Protein AF-A0A9Q0AWG2-F1 (afdb_monomer_lite)

Foldseek 3Di:
DDDDDDDPDDPPPPPPDPVVNVVVVLVVQQLVQFLVQVCVQPVVAPFDSVQKDKAQDDPPPDPDPDDDDDDDDDDPDPDDPPSHRHAIWIFGHHPVDPHTFIWGKDWDDDDPHIHMHIGGDDPDPDPPPD

InterPro domains:
  IPR037143 4'-phosphopantetheinyl transferase domain superfamily [G3DSA:3.90.470.20] (3-121)
  IPR037143 4'-phosphopantetheinyl transferase domain superfamily [SSF56214] (22-119)

pLDDT: mean 71.55, std 22.16, range [30.62, 97.81]

Sequence (130 aa):
MAEGDSLPEQHDAGGYRDPAMWKAAEFMAGRFAAKEAAIKAHHQLKITFQDIEIVSGTPARGFKDGAEDSPVQTEPGVGEGSLSSGPPTAIVRLPTSSQGQSALLSISHDGEYASAVCLAVHGDQGIFNA

Organism: NCBI:txid1658444

Secondary structure (DSSP, 8-state):
--------------S---HHHHHHHHHHHHHHHHHHHHHHHTTTS---GGGEEEEES---S-S--S-------------------PPEEEEE--TT-SSPEEEEEEEEEETTEEEEEEE-----------

Radius of gyration: 22.72 Å; chains: 1; bounding box: 34×51×86 Å

Structure (mmCIF, N/CA/C/O backbone):
data_AF-A0A9Q0AWG2-F1
#
_entry.id   AF-A0A9Q0AWG2-F1
#
loop_
_atom_site.group_PDB
_atom_site.id
_atom_site.type_symbol
_atom_site.label_atom_id
_atom_site.label_alt_id
_atom_site.label_comp_id
_atom_site.label_asym_id
_atom_site.label_entity_id
_atom_site.label_seq_id
_atom_site.pdbx_PDB_ins_code
_atom_site.Cartn_x
_atom_site.Cartn_y
_atom_site.Cartn_z
_atom_site.occupancy
_atom_site.B_iso_or_equiv
_atom_site.auth_seq_id
_atom_site.auth_comp_id
_atom_site.auth_asym_id
_atom_site.auth_atom_id
_atom_site.pdbx_PDB_model_num
ATOM 1 N N . MET A 1 1 ? -3.402 -30.495 -50.342 1.00 37.66 1 MET A N 1
ATOM 2 C CA . MET A 1 1 ? -3.020 -29.113 -50.700 1.00 37.66 1 MET A CA 1
ATOM 3 C C . MET A 1 1 ? -4.130 -28.236 -50.137 1.00 37.66 1 MET A C 1
ATOM 5 O O . MET A 1 1 ? -5.221 -28.303 -50.679 1.00 37.66 1 MET A O 1
ATOM 9 N N . ALA A 1 2 ? -4.044 -27.882 -48.848 1.00 47.59 2 ALA A N 1
ATOM 10 C CA . ALA A 1 2 ? -3.351 -26.696 -48.297 1.00 47.59 2 ALA A CA 1
ATOM 11 C C . ALA A 1 2 ? -4.270 -25.461 -48.495 1.00 47.59 2 ALA A C 1
ATOM 13 O O . ALA A 1 2 ? -4.771 -25.289 -49.596 1.00 47.59 2 ALA A O 1
ATOM 14 N N . GLU A 1 3 ? -4.638 -24.635 -47.513 1.00 45.31 3 GLU A N 1
ATOM 15 C CA . GLU A 1 3 ? -4.074 -24.267 -46.199 1.00 45.31 3 GLU A CA 1
ATOM 16 C C . GLU A 1 3 ? -5.274 -23.953 -45.260 1.00 45.31 3 GLU A C 1
ATOM 18 O O . GLU A 1 3 ? -6.346 -23.606 -45.744 1.00 45.31 3 GLU A O 1
ATOM 23 N N . GLY A 1 4 ? -5.268 -24.147 -43.941 1.00 54.03 4 GLY A N 1
ATOM 24 C CA . GLY A 1 4 ? -4.197 -23.852 -42.995 1.00 54.03 4 GLY A CA 1
ATOM 25 C C . GLY A 1 4 ? -4.471 -22.500 -42.328 1.00 54.03 4 GLY A C 1
ATOM 26 O O . GLY A 1 4 ? -4.031 -21.476 -42.825 1.00 54.03 4 GLY A O 1
ATOM 27 N N . ASP A 1 5 ? -5.269 -22.549 -41.261 1.00 62.88 5 ASP A N 1
ATOM 28 C CA . ASP A 1 5 ? -5.446 -21.599 -40.152 1.00 62.88 5 ASP A CA 1
ATOM 29 C C . ASP A 1 5 ? -4.528 -20.357 -40.100 1.00 62.88 5 ASP A C 1
ATOM 31 O O . ASP A 1 5 ? -3.304 -20.466 -40.072 1.00 62.88 5 ASP A O 1
ATOM 35 N N . SER A 1 6 ? -5.127 -19.170 -39.986 1.00 52.28 6 SER A N 1
ATOM 36 C CA . SER A 1 6 ? -4.472 -18.015 -39.358 1.00 52.28 6 SER A CA 1
ATOM 37 C C . SER A 1 6 ? -5.515 -17.120 -38.687 1.00 52.28 6 SER A C 1
ATOM 39 O O . SER A 1 6 ? -6.169 -16.277 -39.303 1.00 52.28 6 SER A O 1
ATOM 41 N N . LEU A 1 7 ? -5.681 -17.347 -37.383 1.00 56.56 7 LEU A N 1
ATOM 42 C CA . LEU A 1 7 ? -6.258 -16.388 -36.445 1.00 56.56 7 LEU A CA 1
ATOM 43 C C . LEU A 1 7 ? -5.547 -15.030 -36.593 1.00 56.56 7 LEU A C 1
ATOM 45 O O . LEU A 1 7 ? -4.327 -15.014 -36.779 1.00 56.56 7 LEU A O 1
ATOM 49 N N . PRO A 1 8 ? -6.262 -13.894 -36.487 1.00 47.69 8 PRO A N 1
ATOM 50 C CA . PRO A 1 8 ? -5.612 -12.595 -36.467 1.00 47.69 8 PRO A CA 1
ATOM 51 C C . PRO A 1 8 ? -4.646 -12.540 -35.283 1.00 47.69 8 PRO A C 1
ATOM 53 O O . PRO A 1 8 ? -5.009 -12.868 -34.149 1.00 47.69 8 PRO A O 1
ATOM 56 N N . GLU A 1 9 ? -3.411 -12.162 -35.603 1.00 53.78 9 GLU A N 1
ATOM 57 C CA . GLU A 1 9 ? -2.314 -11.956 -34.674 1.00 53.78 9 GLU A CA 1
ATOM 58 C C . GLU A 1 9 ? -2.800 -11.203 -33.439 1.00 53.78 9 GLU A C 1
ATOM 60 O O . GLU A 1 9 ? -3.481 -10.174 -33.519 1.00 53.78 9 GLU A O 1
ATOM 65 N N . GLN A 1 10 ? -2.457 -11.763 -32.283 1.00 54.88 10 GLN A N 1
ATOM 66 C CA . GLN A 1 10 ? -2.593 -11.100 -31.001 1.00 54.88 10 GLN A CA 1
ATOM 67 C C . GLN A 1 10 ? -2.035 -9.686 -31.155 1.00 54.88 10 GLN A C 1
ATOM 69 O O . GLN A 1 10 ? -0.915 -9.518 -31.633 1.00 54.88 10 GLN A O 1
ATOM 74 N N . HIS A 1 11 ? -2.838 -8.681 -30.799 1.00 44.78 11 HIS A N 1
ATOM 75 C CA . HIS A 1 11 ? -2.388 -7.299 -30.704 1.00 44.78 11 HIS A CA 1
ATOM 76 C C . HIS A 1 11 ? -1.183 -7.250 -29.766 1.00 44.78 11 HIS A C 1
ATOM 78 O O . HIS A 1 11 ? -1.326 -7.183 -28.544 1.00 44.78 11 HIS A O 1
ATOM 84 N N . ASP A 1 12 ? 0.001 -7.292 -30.360 1.00 46.88 12 ASP A N 1
ATOM 85 C CA . ASP A 1 12 ? 1.258 -7.050 -29.693 1.00 46.88 12 ASP A CA 1
ATOM 86 C C . ASP A 1 12 ? 1.266 -5.559 -29.338 1.00 46.88 12 ASP A C 1
ATOM 88 O O . ASP A 1 12 ? 1.587 -4.686 -30.146 1.00 46.88 12 ASP A O 1
ATOM 92 N N . ALA A 1 13 ? 0.807 -5.238 -28.127 1.00 49.09 13 ALA A N 1
ATOM 93 C CA . ALA A 1 13 ? 0.797 -3.891 -27.560 1.00 49.09 13 ALA A CA 1
ATOM 94 C C . ALA A 1 13 ? 2.223 -3.431 -27.183 1.00 49.09 13 ALA A C 1
ATOM 96 O O . ALA A 1 13 ? 2.438 -2.771 -26.166 1.00 49.09 13 ALA A O 1
ATOM 97 N N . GLY A 1 14 ? 3.209 -3.782 -28.009 1.00 49.78 14 GLY A N 1
ATOM 98 C CA . GLY A 1 14 ? 4.625 -3.455 -27.896 1.00 49.78 14 GLY A CA 1
ATOM 99 C C . GLY A 1 14 ? 4.965 -2.063 -28.428 1.00 49.78 14 GLY A C 1
ATOM 100 O O . GLY A 1 14 ? 6.025 -1.860 -29.016 1.00 49.78 14 GLY A O 1
ATOM 101 N N . GLY A 1 15 ? 4.082 -1.080 -28.240 1.00 54.44 15 GLY A N 1
ATOM 102 C CA . GLY A 1 15 ? 4.447 0.318 -28.442 1.00 54.44 15 GLY A CA 1
ATOM 103 C C . GLY A 1 15 ? 5.398 0.724 -27.324 1.00 54.44 15 GLY A C 1
ATOM 104 O O . GLY A 1 15 ? 4.927 0.855 -26.201 1.00 54.44 15 GLY A O 1
ATOM 105 N N . TYR A 1 16 ? 6.702 0.841 -27.624 1.00 54.59 16 TYR A N 1
ATOM 106 C CA . TYR A 1 16 ? 7.795 1.315 -26.755 1.00 54.59 16 TYR A CA 1
ATOM 107 C C . TYR A 1 16 ? 7.306 1.848 -25.396 1.00 54.59 16 TYR A C 1
ATOM 109 O O . TYR A 1 16 ? 7.087 3.049 -25.227 1.00 54.59 16 TYR A O 1
ATOM 117 N N . ARG A 1 17 ? 7.086 0.947 -24.426 1.00 66.94 17 ARG A N 1
ATOM 118 C CA . ARG A 1 17 ? 6.721 1.351 -23.067 1.00 66.94 17 ARG A CA 1
ATOM 119 C C . ARG A 1 17 ? 7.954 2.029 -22.492 1.00 66.94 17 ARG A C 1
ATOM 121 O O . ARG A 1 17 ? 8.967 1.364 -22.286 1.00 66.94 17 ARG A O 1
ATOM 128 N N . ASP A 1 18 ? 7.881 3.340 -22.276 1.00 86.31 18 ASP A N 1
ATOM 129 C CA . ASP A 1 18 ? 8.914 4.070 -21.546 1.00 86.31 18 ASP A CA 1
ATOM 130 C C . ASP A 1 18 ? 9.174 3.324 -20.221 1.00 86.31 18 ASP A C 1
ATOM 132 O O . ASP A 1 18 ? 8.246 3.188 -19.411 1.00 86.31 18 ASP A O 1
ATOM 136 N N . PRO A 1 19 ? 10.394 2.797 -19.988 1.00 86.62 19 PRO A N 1
ATOM 137 C CA . PRO A 1 19 ? 10.705 2.061 -18.769 1.00 86.62 19 PRO A CA 1
ATOM 138 C C . PRO A 1 19 ? 10.399 2.865 -17.502 1.00 86.62 19 PRO A C 1
ATOM 140 O O . PRO A 1 19 ? 10.004 2.287 -16.488 1.00 86.62 19 PRO A O 1
ATOM 143 N N . ALA A 1 20 ? 10.528 4.196 -17.560 1.00 89.25 20 ALA A N 1
ATOM 144 C CA . ALA A 1 20 ? 10.179 5.072 -16.450 1.00 89.25 20 ALA A CA 1
ATOM 145 C C . ALA A 1 20 ? 8.664 5.093 -16.203 1.00 89.25 20 ALA A C 1
ATOM 147 O O . ALA A 1 20 ? 8.226 4.991 -15.056 1.00 89.25 20 ALA A O 1
ATOM 148 N N . MET A 1 21 ? 7.855 5.147 -17.265 1.00 89.56 21 MET A N 1
ATOM 149 C CA . MET A 1 21 ? 6.395 5.073 -17.173 1.00 89.56 21 MET A CA 1
ATOM 150 C C . MET A 1 21 ? 5.930 3.724 -16.618 1.00 89.56 21 MET A C 1
ATOM 152 O O . MET A 1 21 ? 5.032 3.683 -15.778 1.00 89.56 21 MET A O 1
ATOM 156 N N . TRP A 1 22 ? 6.572 2.626 -17.025 1.00 88.44 22 TRP A N 1
ATOM 157 C CA . TRP A 1 22 ? 6.272 1.297 -16.490 1.00 88.44 22 TRP A CA 1
ATOM 158 C C . TRP A 1 22 ? 6.596 1.193 -14.998 1.00 88.44 22 TRP A C 1
ATOM 160 O O . TRP A 1 22 ? 5.768 0.737 -14.213 1.00 88.44 22 TRP A O 1
ATOM 170 N N . LYS A 1 23 ? 7.764 1.691 -14.578 1.00 89.94 23 LYS A N 1
ATOM 171 C CA . LYS A 1 23 ? 8.146 1.729 -13.159 1.00 89.94 23 LYS A CA 1
ATOM 172 C C . LYS A 1 23 ? 7.220 2.616 -12.330 1.00 89.94 23 LYS A C 1
ATOM 174 O O . LYS A 1 23 ? 6.883 2.259 -11.203 1.00 89.94 23 LYS A O 1
ATOM 179 N N . ALA A 1 24 ? 6.767 3.741 -12.884 1.00 92.50 24 ALA A N 1
ATOM 180 C CA . ALA A 1 24 ? 5.770 4.590 -12.242 1.00 92.50 24 ALA A CA 1
ATOM 181 C C . ALA A 1 24 ? 4.420 3.868 -12.096 1.00 92.50 24 ALA A C 1
ATOM 183 O O . ALA A 1 24 ? 3.810 3.922 -11.028 1.00 92.50 24 ALA A O 1
ATOM 184 N N . ALA A 1 25 ? 3.974 3.155 -13.132 1.00 92.69 25 ALA A N 1
ATOM 185 C CA . ALA A 1 25 ? 2.749 2.363 -13.088 1.00 92.69 25 ALA A CA 1
ATOM 186 C C . ALA A 1 25 ? 2.839 1.236 -12.046 1.00 92.69 25 ALA A C 1
ATOM 188 O O . ALA A 1 25 ? 1.937 1.104 -11.225 1.00 92.69 25 ALA A O 1
ATOM 189 N N . GLU A 1 26 ? 3.944 0.489 -12.016 1.00 92.62 26 GLU A N 1
ATOM 190 C CA . GLU A 1 26 ? 4.225 -0.566 -11.032 1.00 92.62 26 GLU A CA 1
ATOM 191 C C . GLU A 1 26 ? 4.216 -0.015 -9.597 1.00 92.62 26 GLU A C 1
ATOM 193 O O . GLU A 1 26 ? 3.567 -0.573 -8.705 1.00 92.62 26 GLU A O 1
ATOM 198 N N . PHE A 1 27 ? 4.858 1.138 -9.379 1.00 92.12 27 PHE A N 1
ATOM 199 C CA . PHE A 1 27 ? 4.832 1.838 -8.097 1.00 92.12 27 PHE A CA 1
ATOM 200 C C . PHE A 1 27 ? 3.396 2.187 -7.686 1.00 92.12 27 PHE A C 1
ATOM 202 O O . PHE A 1 27 ? 2.959 1.829 -6.589 1.00 92.12 27 PHE A O 1
ATOM 209 N N . MET A 1 28 ? 2.637 2.845 -8.565 1.00 95.00 28 MET A N 1
ATOM 210 C CA . MET A 1 28 ? 1.265 3.267 -8.279 1.00 95.00 28 MET A CA 1
ATOM 211 C C . MET A 1 28 ? 0.324 2.080 -8.061 1.00 95.00 28 MET A C 1
ATOM 213 O O . MET A 1 28 ? -0.457 2.102 -7.111 1.00 95.00 28 MET A O 1
ATOM 217 N N . ALA A 1 29 ? 0.437 1.026 -8.871 1.00 96.12 29 ALA A N 1
ATOM 218 C CA . ALA A 1 29 ? -0.354 -0.194 -8.747 1.00 96.12 29 ALA A CA 1
ATOM 219 C C . ALA A 1 29 ? -0.127 -0.870 -7.388 1.00 96.12 29 ALA A C 1
ATOM 221 O O . ALA A 1 29 ? -1.089 -1.215 -6.703 1.00 96.12 29 ALA A O 1
ATOM 222 N N . GLY A 1 30 ? 1.129 -0.967 -6.939 1.00 95.31 30 GLY A N 1
ATOM 223 C CA . GLY A 1 30 ? 1.452 -1.509 -5.619 1.00 95.31 30 GLY A CA 1
ATOM 224 C C . GLY A 1 30 ? 0.847 -0.695 -4.471 1.00 95.31 30 GLY A C 1
ATOM 225 O O . GLY A 1 30 ? 0.292 -1.264 -3.532 1.00 95.31 30 GLY A O 1
ATOM 226 N N . ARG A 1 31 ? 0.900 0.644 -4.538 1.00 95.88 31 ARG A N 1
ATOM 227 C CA . ARG A 1 31 ? 0.310 1.506 -3.493 1.00 95.88 31 ARG A CA 1
ATOM 228 C C . ARG A 1 31 ? -1.214 1.479 -3.534 1.00 95.88 31 ARG A C 1
ATOM 230 O O . ARG A 1 31 ? -1.838 1.505 -2.477 1.00 95.88 31 ARG A O 1
ATOM 237 N N . PHE A 1 32 ? -1.809 1.389 -4.719 1.00 97.19 32 PHE A N 1
ATOM 238 C CA . PHE A 1 32 ? -3.248 1.215 -4.869 1.00 97.19 32 PHE A CA 1
ATOM 239 C C . PHE A 1 32 ? -3.710 -0.100 -4.231 1.00 97.19 32 PHE A C 1
ATOM 241 O O . PHE A 1 32 ? -4.574 -0.074 -3.357 1.00 97.19 32 PHE A O 1
ATOM 248 N N . ALA A 1 33 ? -3.063 -1.221 -4.573 1.00 97.81 33 ALA A N 1
ATOM 249 C CA . ALA A 1 33 ? -3.342 -2.527 -3.977 1.00 97.81 33 ALA A CA 1
ATOM 250 C C . ALA A 1 33 ? -3.186 -2.507 -2.447 1.00 97.81 33 ALA A C 1
ATOM 252 O O . ALA A 1 33 ? -4.039 -3.026 -1.729 1.00 97.81 33 ALA A O 1
ATOM 253 N N . ALA A 1 34 ? -2.138 -1.855 -1.933 1.00 96.62 34 ALA A N 1
ATOM 254 C CA . ALA A 1 34 ? -1.902 -1.723 -0.497 1.00 96.62 34 ALA A CA 1
ATOM 255 C C . ALA A 1 34 ? -2.998 -0.929 0.222 1.00 96.62 34 ALA A C 1
ATOM 257 O O . ALA A 1 34 ? -3.491 -1.365 1.263 1.00 96.62 34 ALA A O 1
ATOM 258 N N . LYS A 1 35 ? -3.417 0.215 -0.331 1.00 96.69 35 LYS A N 1
ATOM 259 C CA . LYS A 1 35 ? -4.498 1.005 0.268 1.00 96.69 35 LYS A CA 1
ATOM 260 C C . LYS A 1 35 ? -5.834 0.266 0.219 1.00 96.69 35 LYS A C 1
ATOM 262 O O . LYS A 1 35 ? -6.572 0.281 1.196 1.00 96.69 35 LYS A O 1
ATOM 267 N N . GLU A 1 36 ? -6.111 -0.436 -0.874 1.00 97.62 36 GLU A N 1
ATOM 268 C CA . GLU A 1 36 ? -7.274 -1.316 -0.996 1.00 97.62 36 GLU A CA 1
ATOM 269 C C . GLU A 1 36 ? -7.269 -2.437 0.053 1.00 97.62 36 GLU A C 1
ATOM 271 O O . GLU A 1 36 ? -8.300 -2.726 0.660 1.00 97.62 36 GLU A O 1
ATOM 276 N N . ALA A 1 37 ? -6.120 -3.074 0.292 1.00 96.88 37 ALA A N 1
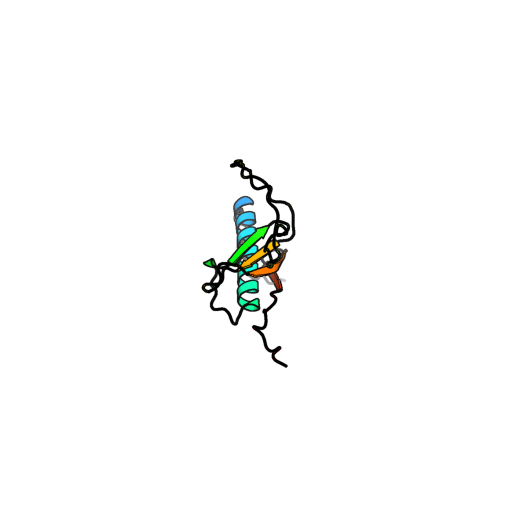ATOM 277 C CA . ALA A 1 37 ? -5.973 -4.085 1.336 1.00 96.88 37 ALA A CA 1
ATOM 278 C C . ALA A 1 37 ? -6.192 -3.489 2.738 1.00 96.88 37 ALA A C 1
ATOM 280 O O . ALA A 1 37 ? -6.842 -4.115 3.573 1.00 96.88 37 ALA A O 1
ATOM 281 N N . ALA A 1 38 ? -5.711 -2.267 2.985 1.00 94.62 38 ALA A N 1
ATOM 282 C CA . ALA A 1 38 ? -5.938 -1.559 4.241 1.00 94.62 38 ALA A CA 1
ATOM 283 C C . ALA A 1 38 ? -7.421 -1.219 4.462 1.00 94.62 38 ALA A C 1
ATOM 285 O O . ALA A 1 38 ? -7.956 -1.541 5.519 1.00 94.62 38 ALA A O 1
ATOM 286 N N . ILE A 1 39 ? -8.126 -0.671 3.466 1.00 94.56 39 ILE A N 1
ATOM 287 C CA . ILE A 1 39 ? -9.577 -0.414 3.559 1.00 94.56 39 ILE A CA 1
ATOM 288 C C . ILE A 1 39 ? -10.334 -1.705 3.901 1.00 94.56 39 ILE A C 1
ATOM 290 O O . ILE A 1 39 ? -11.200 -1.705 4.774 1.00 94.56 39 ILE A O 1
ATOM 294 N N . LYS A 1 40 ? -9.967 -2.825 3.267 1.00 94.19 40 LYS A N 1
ATOM 295 C CA . LYS A 1 40 ? -10.570 -4.139 3.540 1.00 94.19 40 LYS A CA 1
ATOM 296 C C . LYS A 1 40 ? -10.293 -4.623 4.967 1.00 94.19 40 LYS A C 1
ATOM 298 O O . LYS A 1 40 ? -11.212 -5.084 5.642 1.00 94.19 40 LYS A O 1
ATOM 303 N 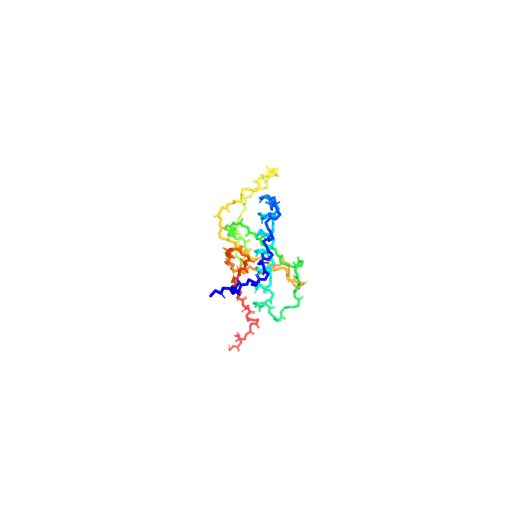N . ALA A 1 41 ? -9.059 -4.483 5.448 1.00 92.94 41 ALA A N 1
ATOM 304 C CA . ALA A 1 41 ? -8.690 -4.846 6.817 1.00 92.94 41 ALA A CA 1
ATOM 305 C C . ALA A 1 41 ? -9.402 -3.972 7.870 1.00 92.94 41 ALA A C 1
ATOM 307 O O . ALA A 1 41 ? -9.729 -4.449 8.953 1.00 92.94 41 ALA A O 1
ATOM 308 N N . HIS A 1 42 ? -9.716 -2.721 7.525 1.00 89.25 42 HIS A N 1
ATOM 309 C CA . HIS A 1 42 ? -10.393 -1.746 8.381 1.00 89.25 42 HIS A CA 1
ATOM 310 C C . HIS A 1 42 ? -11.862 -1.503 7.986 1.00 89.25 42 HIS A C 1
ATOM 312 O O . HIS A 1 42 ? -12.361 -0.396 8.149 1.00 89.25 42 HIS A O 1
ATOM 318 N N . HIS A 1 43 ? -12.583 -2.520 7.501 1.00 85.25 43 HIS A N 1
ATOM 319 C CA . HIS A 1 43 ? -13.947 -2.385 6.954 1.00 85.25 43 HIS A CA 1
ATOM 320 C C . HIS A 1 43 ? -14.989 -1.712 7.877 1.00 85.25 43 HIS A C 1
ATOM 322 O O . HIS A 1 43 ? -16.005 -1.210 7.400 1.00 85.25 43 HIS A O 1
ATOM 328 N N . GLN A 1 44 ? -14.769 -1.707 9.193 1.00 84.25 44 GLN A N 1
ATOM 329 C CA . GLN A 1 44 ? -15.641 -1.039 10.170 1.00 84.25 44 GLN A CA 1
ATOM 330 C C . GLN A 1 44 ? -15.389 0.473 10.260 1.00 84.25 44 GLN A C 1
ATOM 332 O O . GLN A 1 44 ? -16.249 1.222 10.723 1.00 84.25 44 GLN A O 1
ATOM 337 N N . LEU A 1 45 ? -14.213 0.928 9.824 1.00 83.06 45 LEU A N 1
ATOM 338 C CA . LEU A 1 45 ? -13.853 2.334 9.766 1.00 83.06 45 LEU A CA 1
ATOM 339 C C . LEU A 1 45 ? -14.260 2.890 8.399 1.00 83.06 45 LEU A C 1
ATOM 341 O O . LEU A 1 45 ? -13.949 2.324 7.354 1.00 83.06 45 LEU A O 1
ATOM 345 N N . LYS A 1 46 ? -14.930 4.043 8.389 1.00 86.38 46 LYS A N 1
ATOM 346 C CA . LYS A 1 46 ? -15.242 4.772 7.151 1.00 86.38 46 LYS A CA 1
ATOM 347 C C . LYS A 1 46 ? -14.025 5.577 6.685 1.00 86.38 46 LYS A C 1
ATOM 349 O O . LYS A 1 46 ? -14.055 6.802 6.718 1.00 86.38 46 LYS A O 1
ATOM 354 N N . ILE A 1 47 ? -12.952 4.881 6.317 1.00 90.75 47 ILE A N 1
ATOM 355 C CA . ILE A 1 47 ? -11.709 5.482 5.817 1.00 90.75 47 ILE A CA 1
ATOM 356 C C . ILE A 1 47 ? -11.678 5.510 4.289 1.00 90.75 47 ILE A C 1
ATOM 358 O O . ILE A 1 47 ? -12.270 4.667 3.617 1.00 90.75 47 ILE A O 1
ATOM 362 N N . THR A 1 48 ? -10.963 6.486 3.743 1.00 92.75 48 THR A N 1
ATOM 363 C CA . THR A 1 48 ? -10.770 6.686 2.305 1.00 92.75 48 THR A CA 1
ATOM 364 C C . THR A 1 48 ? -9.301 6.521 1.918 1.00 92.75 48 THR A C 1
ATOM 366 O O . THR A 1 48 ? -8.408 6.456 2.763 1.00 92.75 48 THR A O 1
ATOM 369 N N . PHE A 1 49 ? -9.007 6.519 0.615 1.00 93.88 49 PHE A N 1
ATOM 370 C CA . PHE A 1 49 ? -7.627 6.504 0.124 1.00 93.88 49 PHE A CA 1
ATOM 371 C C . PHE A 1 49 ? -6.774 7.670 0.630 1.00 93.88 49 PHE A C 1
ATOM 373 O O . PHE A 1 49 ? -5.549 7.523 0.707 1.00 93.88 49 PHE A O 1
ATOM 380 N N . GLN A 1 50 ? -7.383 8.828 0.917 1.00 93.38 50 GLN A N 1
ATOM 381 C CA . GLN A 1 50 ? -6.637 9.975 1.425 1.00 93.38 50 GLN A CA 1
ATOM 382 C C . GLN A 1 50 ? -6.155 9.723 2.851 1.00 93.38 50 GLN A C 1
ATOM 384 O O . GLN A 1 50 ? -5.062 10.169 3.181 1.00 93.38 50 GLN A O 1
ATOM 389 N N . ASP A 1 51 ? -6.904 8.964 3.650 1.00 92.00 51 ASP A N 1
ATOM 390 C CA . ASP A 1 51 ? -6.627 8.697 5.066 1.00 92.00 51 ASP A CA 1
ATOM 391 C C . ASP A 1 51 ? -5.500 7.683 5.294 1.00 92.00 51 ASP A C 1
ATOM 393 O O . ASP A 1 51 ? -5.049 7.508 6.424 1.00 92.00 51 ASP A O 1
ATOM 397 N N . ILE A 1 52 ? -5.030 7.030 4.228 1.00 93.56 52 ILE A N 1
ATOM 398 C CA . ILE A 1 52 ? -4.025 5.966 4.281 1.00 93.56 52 ILE A CA 1
ATOM 399 C C . ILE A 1 52 ? -2.733 6.434 3.615 1.00 93.56 52 ILE A C 1
ATOM 401 O O . ILE A 1 52 ? -2.717 6.819 2.439 1.00 93.56 52 ILE A O 1
ATOM 405 N N . GLU A 1 53 ? -1.632 6.317 4.345 1.00 93.94 53 GLU A N 1
ATOM 406 C CA . GLU A 1 53 ? -0.280 6.587 3.866 1.00 93.94 53 GLU A CA 1
ATOM 407 C C . GLU A 1 53 ? 0.573 5.316 3.915 1.00 93.94 53 GLU A C 1
ATOM 409 O O . GLU A 1 53 ? 0.548 4.585 4.902 1.00 93.94 53 GLU A O 1
ATOM 414 N N . ILE A 1 54 ? 1.313 5.038 2.835 1.00 93.06 54 ILE A N 1
ATOM 415 C CA . ILE A 1 54 ? 2.243 3.905 2.762 1.00 93.06 54 ILE A CA 1
ATOM 416 C C . ILE A 1 54 ? 3.648 4.445 2.985 1.00 93.06 54 ILE A C 1
ATOM 418 O O . ILE A 1 54 ? 4.182 5.138 2.119 1.00 93.06 54 ILE A O 1
ATOM 422 N N . VAL A 1 55 ? 4.245 4.109 4.123 1.00 90.38 55 VAL A N 1
ATOM 423 C CA . VAL A 1 55 ? 5.599 4.535 4.484 1.00 90.38 55 VAL A CA 1
ATOM 424 C C . VAL A 1 55 ? 6.573 3.370 4.325 1.00 90.38 55 VAL A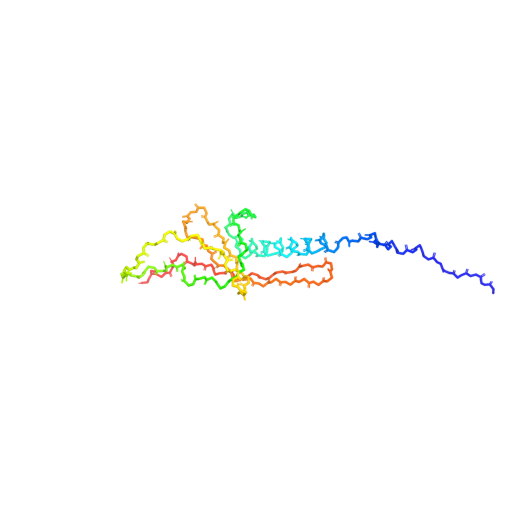 C 1
ATOM 426 O O . VAL A 1 55 ? 6.266 2.232 4.678 1.00 90.38 55 VAL A O 1
ATOM 429 N N . SER A 1 56 ? 7.749 3.640 3.760 1.00 78.88 56 SER A N 1
ATOM 430 C CA . SER A 1 56 ? 8.866 2.692 3.697 1.00 78.88 56 SER A CA 1
ATOM 431 C C . SER A 1 56 ? 9.852 3.008 4.813 1.00 78.88 56 SER A C 1
ATOM 433 O O . SER A 1 56 ? 10.416 4.103 4.842 1.00 78.88 56 SER A O 1
ATOM 435 N N . GLY A 1 57 ? 10.038 2.067 5.732 1.00 65.56 57 GLY A N 1
ATOM 436 C CA . GLY A 1 57 ? 10.890 2.245 6.899 1.00 65.56 57 GLY A CA 1
ATOM 437 C C . GLY A 1 57 ? 10.396 1.436 8.078 1.00 65.56 57 GLY A C 1
ATOM 438 O O . GLY A 1 57 ? 9.213 1.119 8.176 1.00 65.56 57 GLY A O 1
ATOM 439 N N . THR A 1 58 ? 11.311 1.093 8.983 1.00 49.69 58 THR A N 1
ATOM 440 C CA . THR A 1 58 ? 10.924 0.618 10.312 1.00 49.69 58 THR A CA 1
ATOM 441 C C . THR A 1 58 ? 9.988 1.685 10.873 1.00 49.69 58 THR A C 1
ATOM 443 O O . THR A 1 58 ? 10.418 2.843 10.897 1.00 49.69 58 THR A O 1
ATOM 446 N N . PRO A 1 59 ? 8.740 1.382 11.289 1.00 47.75 59 PRO A N 1
ATOM 447 C CA . PRO A 1 59 ? 7.979 2.364 12.039 1.00 47.75 59 PRO A CA 1
ATOM 448 C C . PRO A 1 59 ? 8.868 2.698 13.227 1.00 47.75 59 PRO A C 1
ATOM 450 O O . PRO A 1 59 ? 9.173 1.819 14.038 1.00 47.75 59 PRO A O 1
ATOM 453 N N . ALA A 1 60 ? 9.418 3.915 13.240 1.00 43.97 60 ALA A N 1
ATOM 454 C CA . ALA A 1 60 ? 10.247 4.362 14.334 1.00 43.97 60 ALA A CA 1
ATOM 455 C C . ALA A 1 60 ? 9.434 4.063 15.586 1.00 43.97 60 ALA A C 1
ATOM 457 O O . ALA A 1 60 ? 8.299 4.519 15.715 1.00 43.97 60 ALA A O 1
ATOM 458 N N . ARG A 1 61 ? 9.981 3.189 16.430 1.00 43.41 61 ARG A N 1
ATOM 459 C CA . ARG A 1 61 ? 9.510 2.892 17.776 1.00 43.41 61 ARG A CA 1
ATOM 460 C C . ARG A 1 61 ? 9.061 4.212 18.406 1.00 43.41 61 ARG A C 1
ATOM 462 O O . ARG A 1 61 ? 9.903 5.024 18.773 1.00 43.41 61 ARG A O 1
ATOM 469 N N . GLY A 1 62 ? 7.756 4.474 18.407 1.00 38.59 62 GLY A N 1
ATOM 470 C CA . GLY A 1 62 ? 7.305 5.860 18.511 1.00 38.59 62 GLY A CA 1
ATOM 471 C C . GLY A 1 62 ? 5.857 6.113 18.121 1.00 38.59 62 GLY A C 1
ATOM 472 O O . G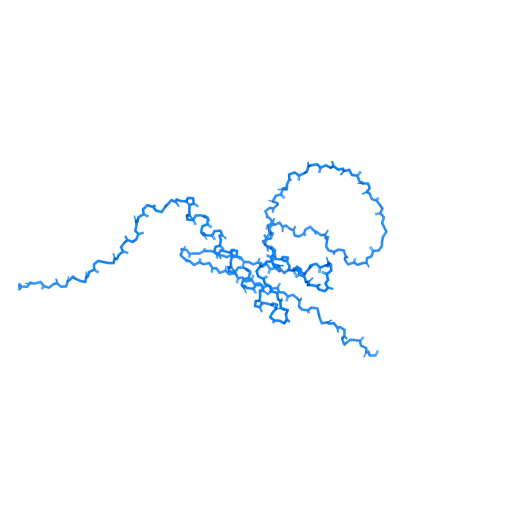LY A 1 62 ? 5.544 7.216 17.693 1.00 38.59 62 GLY A O 1
ATOM 473 N N . PHE A 1 63 ? 4.962 5.146 18.321 1.00 44.00 63 PHE A N 1
ATOM 474 C CA . PHE A 1 63 ? 3.651 5.522 18.829 1.00 44.00 63 PHE A CA 1
ATOM 475 C C . PHE A 1 63 ? 3.723 5.285 20.341 1.00 44.00 63 PHE A C 1
ATOM 477 O O . PHE A 1 63 ? 3.790 4.143 20.786 1.00 44.00 63 PHE A O 1
ATOM 484 N N . LYS A 1 64 ? 3.939 6.358 21.111 1.00 39.12 64 LYS A N 1
ATOM 485 C CA . LYS A 1 64 ? 4.143 6.279 22.562 1.00 39.12 64 LYS A CA 1
ATOM 486 C C . LYS A 1 64 ? 2.825 5.864 23.222 1.00 39.12 64 LYS A C 1
ATOM 488 O O . LYS A 1 64 ? 1.978 6.718 23.465 1.00 39.12 64 LYS A O 1
ATOM 493 N N . ASP A 1 65 ? 2.679 4.577 23.520 1.00 38.66 65 ASP A N 1
ATOM 494 C CA . ASP A 1 65 ? 1.791 4.127 24.591 1.00 38.66 65 ASP A CA 1
ATOM 495 C C . ASP A 1 65 ? 2.274 4.783 25.893 1.00 38.66 65 ASP A C 1
ATOM 497 O O . ASP A 1 65 ? 3.469 4.778 26.197 1.00 38.66 65 ASP A O 1
ATOM 501 N N . GLY A 1 66 ? 1.363 5.454 26.596 1.00 40.09 66 GLY A N 1
ATOM 502 C CA . GLY A 1 66 ? 1.669 6.361 27.701 1.00 40.09 66 GLY A CA 1
ATOM 503 C C . GLY A 1 66 ? 2.395 5.703 28.875 1.00 40.09 66 GLY A C 1
ATOM 504 O O . GLY A 1 66 ? 1.766 5.121 29.753 1.00 40.09 66 GLY A O 1
ATOM 505 N N . ALA A 1 67 ? 3.713 5.882 28.931 1.00 41.31 67 ALA A N 1
ATOM 506 C CA . ALA A 1 67 ? 4.508 5.730 30.141 1.00 41.31 67 ALA A CA 1
ATOM 507 C C . ALA A 1 67 ? 5.538 6.869 30.213 1.00 41.31 67 ALA A C 1
ATOM 509 O O . ALA A 1 67 ? 6.231 7.184 29.243 1.00 41.31 67 ALA A O 1
ATOM 510 N N . GLU A 1 68 ? 5.548 7.520 31.364 1.00 41.44 68 GLU A N 1
ATOM 511 C CA . GLU A 1 68 ? 6.054 8.857 31.646 1.00 41.44 68 GLU A CA 1
ATOM 512 C C . GLU A 1 68 ? 7.600 8.932 31.731 1.00 41.44 68 GLU A C 1
ATOM 514 O O . GLU A 1 68 ? 8.267 7.977 32.121 1.00 41.44 68 GLU A O 1
ATOM 519 N N . ASP A 1 69 ? 8.105 10.142 31.458 1.00 38.53 69 ASP A N 1
ATOM 520 C CA . ASP A 1 69 ? 9.257 10.821 32.084 1.00 38.53 69 ASP A CA 1
ATOM 521 C C . ASP A 1 69 ? 10.719 10.514 31.662 1.00 38.53 69 ASP A C 1
ATOM 523 O O . ASP A 1 69 ? 11.398 9.651 32.216 1.00 38.53 69 ASP A O 1
ATOM 527 N N . SER A 1 70 ? 11.261 11.321 30.731 1.00 38.06 70 SER A N 1
ATOM 528 C CA . SER A 1 70 ? 12.536 12.068 30.902 1.00 38.06 70 SER A CA 1
ATOM 529 C C . SER A 1 70 ? 12.992 12.780 29.608 1.00 38.06 70 SER A C 1
ATOM 531 O O . SER A 1 70 ? 12.697 12.309 28.506 1.00 38.06 70 SER A O 1
ATOM 533 N N . PRO A 1 71 ? 13.698 13.927 29.706 1.00 52.00 71 PRO A N 1
ATOM 534 C CA . PRO A 1 71 ? 13.797 14.911 28.631 1.00 52.00 71 PRO A CA 1
ATOM 535 C C . PRO A 1 71 ? 15.071 14.747 27.795 1.00 52.00 71 PRO A C 1
ATOM 537 O O . PRO A 1 71 ? 16.156 14.563 28.343 1.00 52.00 71 PRO A O 1
ATOM 540 N N . VAL A 1 72 ? 14.986 14.938 26.473 1.00 33.56 72 VAL A N 1
ATOM 541 C CA . VAL A 1 72 ? 16.168 15.354 25.704 1.00 33.56 72 VAL A CA 1
ATOM 542 C C . VAL A 1 72 ? 15.795 16.267 24.528 1.00 33.56 72 VAL A C 1
ATOM 544 O O . VAL A 1 72 ? 15.169 15.868 23.554 1.00 33.56 72 VAL A O 1
ATOM 547 N N . GLN A 1 73 ? 16.098 17.543 24.765 1.00 35.19 73 GLN A N 1
ATOM 548 C CA . GLN A 1 73 ? 16.595 18.609 23.889 1.00 35.19 73 GLN A CA 1
ATOM 549 C C . GLN A 1 73 ? 16.137 18.677 22.421 1.00 35.19 73 GLN A C 1
ATOM 551 O O . GLN A 1 73 ? 16.463 17.854 21.572 1.00 35.19 73 GLN A O 1
ATOM 556 N N . THR A 1 74 ? 15.450 19.786 22.155 1.00 39.50 74 THR A N 1
ATOM 557 C CA . THR A 1 74 ? 15.154 20.406 20.866 1.00 39.50 74 THR A CA 1
ATOM 558 C C . THR A 1 74 ? 16.433 20.818 20.136 1.00 39.50 74 THR A C 1
ATOM 560 O O . THR A 1 74 ? 17.164 21.657 20.645 1.00 39.50 74 THR A O 1
ATOM 563 N N . GLU A 1 75 ? 16.633 20.334 18.911 1.00 36.38 75 GLU A N 1
ATOM 564 C CA . GLU A 1 75 ? 17.446 21.012 17.892 1.00 36.38 75 GLU A CA 1
ATOM 565 C C . GLU A 1 75 ? 16.683 20.966 16.552 1.00 36.38 75 GLU A C 1
ATOM 567 O O . GLU A 1 75 ? 16.252 19.883 16.137 1.00 36.38 75 GLU A O 1
ATOM 572 N N . PRO A 1 76 ? 16.464 22.102 15.859 1.00 46.25 76 PRO A N 1
ATOM 573 C CA . PRO A 1 76 ? 15.791 22.136 14.565 1.00 46.25 76 PRO A CA 1
ATOM 574 C C . PRO A 1 76 ? 16.803 21.810 13.458 1.00 46.25 76 PRO A C 1
ATOM 576 O O . PRO A 1 76 ? 17.357 22.692 12.806 1.00 46.25 76 PRO A O 1
ATOM 579 N N . GLY A 1 77 ? 17.069 20.519 13.266 1.00 30.62 77 GLY A N 1
ATOM 580 C CA . GLY A 1 77 ? 17.906 20.011 12.182 1.00 30.62 77 GLY A CA 1
ATOM 581 C C . GLY A 1 77 ? 17.074 19.662 10.951 1.00 30.62 77 GLY A C 1
ATOM 582 O O . GLY A 1 77 ? 16.249 18.753 10.995 1.00 30.62 77 GLY A O 1
ATOM 583 N N . VAL A 1 78 ? 17.316 20.359 9.841 1.00 48.94 78 VAL A N 1
ATOM 584 C CA . VAL A 1 78 ? 16.930 19.926 8.491 1.00 48.94 78 VAL A CA 1
ATOM 585 C C . VAL A 1 78 ? 17.531 18.534 8.263 1.00 48.94 78 VAL A C 1
ATOM 587 O O . VAL A 1 78 ? 18.744 18.402 8.138 1.00 48.94 78 VAL A O 1
ATOM 590 N N . GLY A 1 79 ? 16.696 17.496 8.288 1.00 34.28 79 GLY A N 1
ATOM 591 C CA . GLY A 1 79 ? 17.123 16.103 8.193 1.00 34.28 79 GLY A CA 1
ATOM 592 C C . GLY A 1 79 ? 16.467 15.429 7.004 1.00 34.28 79 GLY A C 1
ATOM 593 O O . GLY A 1 79 ? 15.284 15.103 7.047 1.00 34.28 79 GLY A O 1
ATOM 594 N N . GLU A 1 80 ? 17.249 15.245 5.945 1.00 42.12 80 GLU A N 1
ATOM 595 C CA . GLU A 1 80 ? 16.952 14.369 4.818 1.00 42.12 80 GLU A CA 1
ATOM 596 C C . GLU A 1 80 ? 16.377 13.048 5.337 1.00 42.12 80 GLU A C 1
ATOM 598 O O . GLU A 1 80 ? 17.012 12.339 6.122 1.00 42.12 80 GLU A O 1
ATOM 603 N N . GLY A 1 81 ? 15.138 12.747 4.941 1.00 40.16 81 GLY A N 1
ATOM 604 C CA . GLY A 1 81 ? 14.457 11.518 5.312 1.00 40.16 81 GLY A CA 1
ATOM 605 C C . GLY A 1 81 ? 15.222 10.336 4.743 1.00 40.16 81 GLY A C 1
ATOM 606 O O . GLY A 1 81 ? 14.995 9.939 3.604 1.00 40.16 81 GLY A O 1
ATOM 607 N N . SER A 1 82 ? 16.143 9.788 5.532 1.00 46.28 82 SER A N 1
ATOM 608 C CA . SER A 1 82 ? 16.732 8.482 5.292 1.00 46.28 82 SER A CA 1
ATOM 609 C C . SER A 1 82 ? 15.573 7.494 5.256 1.00 46.28 82 SER A C 1
ATOM 611 O O . SER A 1 82 ? 15.042 7.094 6.294 1.00 46.28 82 SER A O 1
ATOM 613 N N . LEU A 1 83 ? 15.126 7.183 4.036 1.00 55.91 83 LEU A N 1
ATOM 614 C CA . LEU A 1 83 ? 14.198 6.113 3.700 1.00 55.91 83 LEU A CA 1
ATOM 615 C C . LEU A 1 83 ? 14.892 4.814 4.097 1.00 55.91 83 LEU A C 1
ATOM 617 O O . LEU A 1 83 ? 15.457 4.107 3.263 1.00 55.91 83 LEU A O 1
ATOM 621 N N . SER A 1 84 ? 14.944 4.548 5.402 1.00 54.50 84 SER A N 1
ATOM 622 C CA . SER A 1 84 ? 15.454 3.292 5.916 1.00 54.50 84 SER A CA 1
ATOM 623 C C . SER A 1 84 ? 14.702 2.200 5.165 1.00 54.50 84 SER A C 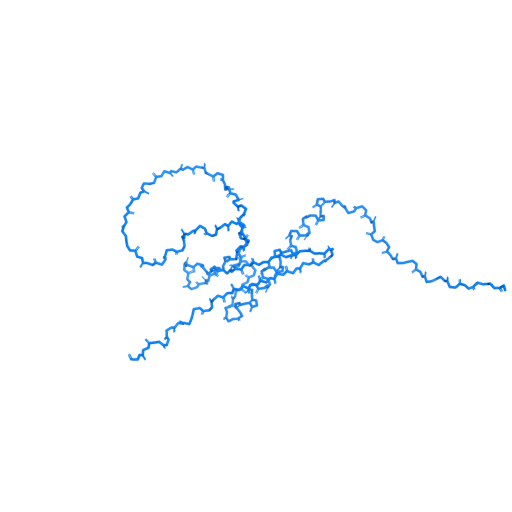1
ATOM 625 O O . SER A 1 84 ? 13.481 2.260 5.032 1.00 54.50 84 SER A O 1
ATOM 627 N N . SER A 1 85 ? 15.438 1.263 4.576 1.00 66.50 85 SER A N 1
ATOM 628 C CA . SER A 1 85 ? 14.904 0.150 3.789 1.00 66.50 85 SER A CA 1
ATOM 629 C C . SER A 1 85 ? 14.192 -0.851 4.710 1.00 66.50 85 SER A C 1
ATOM 631 O O . SER A 1 85 ? 14.587 -2.008 4.823 1.00 66.50 85 SER A O 1
ATOM 633 N N . GLY A 1 86 ? 13.196 -0.382 5.455 1.00 71.06 86 GLY A N 1
ATOM 634 C CA . GLY A 1 86 ? 12.338 -1.193 6.295 1.00 71.06 86 GLY A CA 1
ATOM 635 C C . GLY A 1 86 ? 11.110 -1.667 5.523 1.00 71.06 86 GLY A C 1
ATOM 636 O O . GLY A 1 86 ? 10.772 -1.101 4.477 1.00 71.06 86 GLY A O 1
ATOM 637 N N . PRO A 1 87 ? 10.438 -2.712 6.029 1.00 81.38 87 PRO A N 1
ATOM 638 C CA . PRO A 1 87 ? 9.227 -3.232 5.413 1.00 81.38 87 PRO A CA 1
ATOM 639 C C . PRO A 1 87 ? 8.164 -2.126 5.295 1.00 81.38 87 PRO A C 1
ATOM 641 O O . PRO A 1 87 ? 8.086 -1.252 6.164 1.00 81.38 87 PRO A O 1
ATOM 644 N N . PRO A 1 88 ? 7.348 -2.130 4.227 1.00 89.19 88 PRO A N 1
ATOM 645 C CA . PRO A 1 88 ? 6.300 -1.135 4.065 1.00 89.19 88 PRO A CA 1
ATOM 646 C C . PRO A 1 88 ? 5.289 -1.232 5.214 1.00 89.19 88 PRO A C 1
ATOM 648 O O . PRO A 1 88 ? 4.893 -2.320 5.627 1.00 89.19 88 PRO A O 1
ATOM 651 N N . THR A 1 89 ? 4.852 -0.081 5.715 1.00 90.25 89 THR A N 1
ATOM 652 C CA . THR A 1 89 ? 3.852 0.034 6.784 1.00 90.25 89 THR A CA 1
ATOM 653 C C . THR A 1 89 ? 2.737 0.974 6.328 1.00 90.25 89 THR A C 1
ATOM 655 O O . THR A 1 89 ? 3.002 1.966 5.647 1.00 90.25 89 THR A O 1
ATOM 658 N N . ALA A 1 90 ? 1.486 0.665 6.673 1.00 92.00 90 ALA A N 1
ATOM 659 C CA . ALA A 1 90 ? 0.357 1.570 6.475 1.00 92.00 90 ALA A CA 1
ATOM 660 C C . ALA A 1 90 ? 0.122 2.396 7.735 1.00 92.00 90 ALA A C 1
ATOM 662 O O . ALA A 1 90 ? -0.006 1.842 8.824 1.00 92.00 90 ALA A O 1
ATOM 663 N N . ILE A 1 91 ? -0.008 3.709 7.569 1.00 91.12 91 ILE A N 1
ATOM 664 C CA . ILE A 1 91 ? -0.504 4.614 8.602 1.00 91.12 91 ILE A CA 1
ATOM 665 C C . ILE A 1 91 ? -1.921 5.024 8.216 1.00 91.12 91 ILE A C 1
ATOM 667 O O 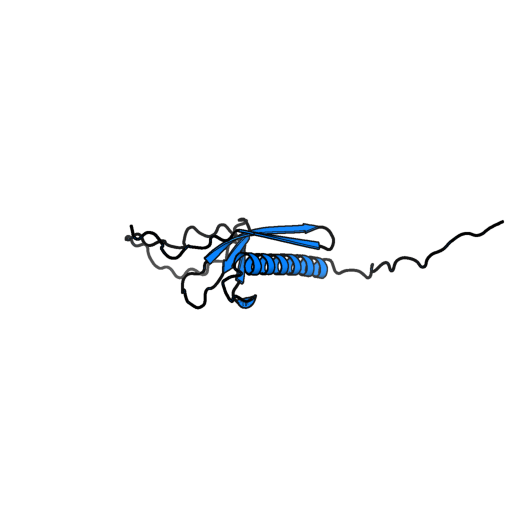. ILE A 1 91 ? -2.134 5.648 7.175 1.00 91.12 91 ILE A O 1
ATOM 671 N N . VAL A 1 92 ? -2.891 4.658 9.050 1.00 89.75 92 VAL A N 1
ATOM 672 C CA . VAL A 1 92 ? -4.309 4.967 8.863 1.00 89.75 92 VAL A CA 1
ATOM 673 C C . VAL A 1 92 ? -4.694 6.095 9.810 1.00 89.75 92 VAL A C 1
ATOM 675 O O . VAL A 1 92 ? -4.660 5.939 11.032 1.00 89.75 92 VAL A O 1
ATOM 678 N N . ARG A 1 93 ? -5.064 7.251 9.261 1.00 88.56 93 ARG A N 1
ATOM 679 C CA . ARG A 1 93 ? -5.542 8.389 10.051 1.00 88.56 93 ARG A CA 1
ATOM 680 C C . ARG A 1 93 ? -7.011 8.184 10.398 1.00 88.56 93 ARG A C 1
ATOM 682 O O . ARG A 1 93 ? -7.848 8.036 9.512 1.00 88.56 93 ARG A O 1
ATOM 689 N N . LEU A 1 94 ? -7.322 8.167 11.692 1.00 79.75 94 LEU A N 1
ATOM 690 C CA . LEU A 1 94 ? -8.697 8.052 12.168 1.00 79.75 94 LEU A CA 1
ATOM 691 C C . LEU A 1 94 ? -9.272 9.453 12.416 1.00 79.75 94 LEU A C 1
ATOM 693 O O . LEU A 1 94 ? -8.604 10.281 13.028 1.00 79.75 94 LEU A O 1
ATOM 697 N N . PRO A 1 95 ? -10.527 9.726 12.025 1.00 68.75 95 PRO A N 1
ATOM 698 C CA . PRO A 1 95 ? -11.140 11.039 12.235 1.00 68.75 95 PRO A CA 1
ATOM 699 C C . PRO A 1 95 ? -11.341 11.382 13.720 1.00 68.75 95 PRO A C 1
ATOM 701 O O . PRO A 1 95 ? -11.413 12.553 14.077 1.00 68.75 95 PRO A O 1
ATOM 704 N N . THR A 1 96 ? -11.435 10.373 14.590 1.00 68.38 96 THR A N 1
ATOM 705 C CA . THR A 1 96 ? -11.699 10.529 16.030 1.00 68.38 96 THR A CA 1
ATOM 706 C C . THR A 1 96 ? -10.451 10.420 16.903 1.00 68.38 96 THR A C 1
ATOM 708 O O . THR A 1 96 ? -10.557 10.543 18.120 1.00 68.38 96 THR A O 1
ATOM 711 N N . SER A 1 97 ? -9.277 10.176 16.315 1.00 66.31 97 SER A N 1
ATOM 712 C CA . SER A 1 97 ? -8.030 9.964 17.048 1.00 66.31 97 SER A CA 1
ATOM 713 C C . SER A 1 97 ? -6.910 10.787 16.424 1.00 66.31 97 SER A C 1
ATOM 715 O O . SER A 1 97 ? -6.639 10.676 15.232 1.00 66.31 97 SER A O 1
ATOM 717 N N . SER A 1 98 ? -6.207 11.576 17.240 1.00 61.59 98 SER A N 1
ATOM 718 C CA . SER A 1 98 ? -4.947 12.218 16.832 1.00 61.59 98 SER A CA 1
ATOM 719 C C . SER A 1 98 ? -3.825 11.198 16.594 1.00 61.59 98 SER A C 1
ATOM 721 O O . SER A 1 98 ? -2.794 11.521 16.008 1.00 61.59 98 SER A O 1
ATOM 723 N N . GLN A 1 99 ? -4.039 9.964 17.048 1.00 65.19 99 GLN A N 1
ATOM 724 C CA . GLN A 1 99 ? -3.142 8.830 16.948 1.00 65.19 99 GLN A CA 1
ATOM 725 C C . GLN A 1 99 ? -3.574 7.968 15.753 1.00 65.19 99 GLN A C 1
ATOM 727 O O . GLN A 1 99 ? -4.657 7.375 15.770 1.00 65.19 99 GLN A O 1
ATOM 732 N N . GLY A 1 100 ? -2.766 7.944 14.689 1.00 71.00 100 GLY A N 1
ATOM 733 C CA . GLY A 1 100 ? -2.998 7.062 13.542 1.00 71.00 100 GLY A CA 1
ATOM 734 C C . GLY A 1 100 ? -2.773 5.595 13.916 1.00 71.00 100 GLY A C 1
ATOM 735 O O . GLY A 1 100 ? -1.907 5.287 14.731 1.00 71.00 100 GLY A O 1
ATOM 736 N N . GLN A 1 101 ? -3.539 4.683 13.321 1.00 85.38 101 GLN A N 1
ATOM 737 C CA . GLN A 1 101 ? -3.337 3.245 13.492 1.00 85.38 101 GLN A CA 1
ATOM 738 C C . GLN A 1 101 ? -2.283 2.746 12.502 1.00 85.38 101 GLN A C 1
ATOM 740 O O . GLN A 1 101 ? -2.367 3.023 11.306 1.00 85.38 101 GLN A O 1
ATOM 745 N N . SER A 1 102 ? -1.291 2.012 13.006 1.00 87.06 102 SER A N 1
ATOM 746 C CA . SER A 1 102 ? -0.282 1.352 12.176 1.00 87.06 102 SER A CA 1
ATOM 747 C C . SER A 1 102 ? -0.751 -0.050 11.789 1.00 87.06 102 SER A C 1
ATOM 749 O O . SER A 1 102 ? -1.233 -0.799 12.640 1.00 87.06 102 SER A O 1
ATOM 751 N N . ALA A 1 103 ? -0.595 -0.409 10.518 1.00 89.88 103 ALA A N 1
ATOM 752 C CA . ALA A 1 103 ? -0.894 -1.735 9.995 1.00 89.88 103 ALA A CA 1
ATOM 753 C C . ALA A 1 103 ? 0.299 -2.284 9.205 1.00 89.88 103 ALA A C 1
ATOM 755 O O . ALA A 1 103 ? 0.973 -1.560 8.464 1.00 89.88 103 ALA A O 1
ATOM 756 N N . LEU A 1 104 ? 0.560 -3.583 9.360 1.00 91.81 104 LEU A N 1
ATOM 757 C CA . LEU A 1 104 ? 1.648 -4.249 8.650 1.00 91.81 104 LEU A CA 1
ATOM 758 C C . LEU A 1 104 ? 1.235 -4.506 7.205 1.00 91.81 104 LEU A C 1
ATOM 760 O O . LEU A 1 104 ? 0.128 -4.989 6.952 1.00 91.81 104 LEU A O 1
ATOM 764 N N . LEU A 1 105 ? 2.144 -4.227 6.269 1.00 93.06 105 LEU A N 1
ATOM 765 C CA . LEU A 1 105 ? 1.915 -4.438 4.848 1.00 93.06 105 LEU A CA 1
ATOM 766 C C . LEU A 1 105 ? 2.981 -5.322 4.211 1.00 93.06 105 LEU A C 1
ATOM 768 O O . LEU A 1 105 ? 4.162 -5.273 4.543 1.00 93.06 105 LEU A O 1
ATOM 772 N N . SER A 1 106 ? 2.545 -6.077 3.210 1.00 94.56 106 SER A N 1
ATOM 773 C CA . SER A 1 106 ? 3.412 -6.681 2.204 1.00 94.56 106 SER A CA 1
ATOM 774 C C . SER A 1 106 ? 2.858 -6.347 0.826 1.00 94.56 106 SER A C 1
ATOM 776 O O . SER A 1 106 ? 1.645 -6.400 0.631 1.00 94.56 106 SER A O 1
ATOM 778 N N . ILE A 1 107 ? 3.728 -5.970 -0.111 1.00 94.56 107 ILE A N 1
ATOM 779 C CA . ILE A 1 107 ? 3.363 -5.575 -1.477 1.00 94.56 107 ILE A CA 1
ATOM 780 C C . ILE A 1 107 ? 4.229 -6.381 -2.440 1.00 94.56 107 ILE A C 1
ATOM 782 O O . ILE A 1 107 ? 5.448 -6.420 -2.281 1.00 94.56 107 ILE A O 1
ATOM 786 N N . SER A 1 108 ? 3.608 -6.984 -3.449 1.00 93.69 108 SER A N 1
ATOM 787 C CA . SER A 1 108 ? 4.294 -7.709 -4.517 1.00 93.69 108 SER A CA 1
ATOM 788 C C . SER A 1 108 ? 3.774 -7.285 -5.885 1.00 93.69 108 SER A C 1
ATOM 790 O O . SER A 1 108 ? 2.599 -6.949 -6.042 1.00 93.69 108 SER A O 1
ATOM 792 N N . HIS A 1 109 ? 4.639 -7.360 -6.884 1.00 92.56 109 HIS A N 1
ATOM 793 C CA . HIS A 1 109 ? 4.314 -7.126 -8.285 1.00 92.56 109 HIS A CA 1
ATOM 794 C C . HIS A 1 109 ? 4.833 -8.301 -9.119 1.00 92.56 109 HIS A C 1
ATOM 796 O O . HIS A 1 109 ? 5.931 -8.800 -8.868 1.00 92.56 109 HIS A O 1
ATOM 802 N N . ASP A 1 110 ? 4.048 -8.743 -10.094 1.00 87.00 110 ASP A N 1
ATOM 803 C CA . ASP A 1 110 ? 4.471 -9.742 -11.074 1.00 87.00 110 ASP A CA 1
ATOM 804 C C . ASP A 1 110 ? 3.821 -9.447 -12.426 1.00 87.00 110 ASP A C 1
ATOM 806 O O . ASP A 1 110 ? 2.596 -9.344 -12.525 1.00 87.00 110 ASP A O 1
ATOM 810 N N . GLY A 1 111 ? 4.653 -9.274 -13.454 1.00 85.25 111 GLY A N 1
ATOM 811 C CA . GLY A 1 111 ? 4.224 -8.888 -14.796 1.00 85.25 111 GLY A CA 1
ATOM 812 C C . GLY A 1 111 ? 3.279 -7.683 -14.781 1.00 85.25 111 GLY A C 1
ATOM 813 O O . GLY A 1 111 ? 3.689 -6.561 -14.493 1.00 85.25 111 GLY A O 1
ATOM 814 N N . GLU A 1 112 ? 2.010 -7.931 -15.103 1.00 89.56 112 GLU A N 1
ATOM 815 C CA . GLU A 1 112 ? 0.958 -6.914 -15.217 1.00 89.56 112 GLU A CA 1
ATOM 816 C C . GLU A 1 112 ? 0.054 -6.801 -13.971 1.00 89.56 112 GLU A C 1
ATOM 818 O O . GLU A 1 112 ? -0.944 -6.082 -13.995 1.00 89.56 112 GLU A O 1
ATOM 823 N N . TYR A 1 113 ? 0.390 -7.483 -12.870 1.00 93.62 113 TYR A N 1
ATOM 824 C CA . TYR A 1 113 ? -0.412 -7.514 -11.644 1.00 93.62 113 TYR A CA 1
ATOM 825 C C . TYR A 1 113 ? 0.353 -6.986 -10.427 1.00 93.62 113 TYR A C 1
ATOM 827 O O . TYR A 1 113 ? 1.556 -7.192 -10.270 1.00 93.62 113 TYR A O 1
ATOM 835 N N . ALA A 1 114 ? -0.383 -6.355 -9.509 1.00 96.88 114 ALA A N 1
ATOM 836 C CA . ALA A 1 114 ? 0.092 -5.997 -8.178 1.00 96.88 114 ALA A CA 1
ATOM 837 C C . ALA A 1 114 ? -0.849 -6.572 -7.116 1.00 96.88 114 ALA A C 1
ATOM 839 O O . ALA A 1 114 ? -2.071 -6.538 -7.266 1.00 96.88 114 ALA A O 1
ATOM 840 N N . SER A 1 115 ? -0.274 -7.079 -6.031 1.00 96.31 115 SER A N 1
ATOM 841 C CA . SER A 1 115 ? -1.005 -7.608 -4.883 1.00 96.31 115 SER A CA 1
ATOM 842 C C . SER A 1 115 ? -0.451 -7.014 -3.596 1.00 96.31 115 SER A C 1
ATOM 844 O O . SER A 1 115 ? 0.717 -6.625 -3.520 1.00 96.31 115 SER A O 1
ATOM 846 N N . ALA A 1 116 ? -1.297 -6.936 -2.575 1.00 97.31 116 ALA A N 1
ATOM 847 C CA . ALA A 1 116 ? -0.882 -6.525 -1.251 1.00 97.31 116 ALA A CA 1
ATOM 848 C C . ALA A 1 116 ? -1.676 -7.254 -0.170 1.00 97.31 116 ALA A C 1
ATOM 850 O O . ALA A 1 116 ? -2.858 -7.557 -0.333 1.00 97.31 116 ALA A O 1
ATOM 851 N N . VAL A 1 117 ? -1.014 -7.488 0.957 1.00 96.50 117 VAL A N 1
ATOM 852 C CA . VAL A 1 117 ? -1.607 -8.058 2.166 1.00 96.50 117 VAL A CA 1
ATOM 853 C C . VAL A 1 117 ? -1.489 -7.030 3.279 1.00 96.50 117 VAL A C 1
ATOM 855 O O . VAL A 1 117 ? -0.422 -6.446 3.463 1.00 96.50 117 VAL A O 1
ATOM 858 N N . CYS A 1 118 ? -2.581 -6.826 4.015 1.00 95.56 118 CYS A N 1
ATOM 859 C CA . CYS A 1 118 ? -2.641 -5.933 5.164 1.00 95.56 118 CYS A CA 1
ATOM 860 C C . CYS A 1 118 ? -3.075 -6.697 6.412 1.00 95.56 118 CYS A C 1
ATOM 862 O O . CYS A 1 118 ? -4.081 -7.407 6.383 1.00 95.56 118 CYS A O 1
ATOM 864 N N . LEU A 1 119 ? -2.328 -6.522 7.502 1.00 92.31 119 LEU A N 1
ATOM 865 C CA . LEU A 1 119 ? -2.693 -7.005 8.828 1.00 92.31 119 LEU A CA 1
ATOM 866 C C . LEU A 1 119 ? -2.933 -5.803 9.739 1.00 92.31 119 LEU A C 1
ATOM 868 O O . LEU A 1 119 ? -2.005 -5.060 10.067 1.00 92.31 119 LEU A O 1
ATOM 872 N N . ALA A 1 120 ? -4.187 -5.643 10.151 1.00 88.00 120 ALA A N 1
ATOM 873 C CA . ALA A 1 120 ? -4.623 -4.612 11.077 1.00 88.00 120 ALA A CA 1
ATOM 874 C C . ALA A 1 120 ? -5.114 -5.251 12.375 1.00 88.00 120 ALA A C 1
ATOM 876 O O . ALA A 1 120 ? -5.888 -6.209 12.350 1.00 88.00 120 ALA A O 1
ATOM 877 N N . VAL A 1 121 ? -4.686 -4.702 13.510 1.00 80.44 121 VAL A N 1
ATOM 878 C CA . VAL A 1 121 ? -5.240 -5.074 14.813 1.00 80.44 121 VAL A CA 1
ATOM 879 C C . VAL A 1 121 ? -6.443 -4.181 15.074 1.00 80.44 121 VAL A C 1
ATOM 881 O O . VAL A 1 121 ? -6.315 -2.960 15.157 1.00 80.44 121 VAL A O 1
ATOM 884 N N . HIS A 1 122 ? -7.619 -4.787 15.206 1.00 72.00 122 HIS A N 1
ATOM 885 C CA . HIS A 1 122 ? -8.776 -4.082 15.730 1.00 72.00 122 HIS A CA 1
ATOM 886 C C . HIS A 1 122 ? -8.643 -4.029 17.253 1.00 72.00 122 HIS A C 1
ATOM 888 O O . HIS A 1 122 ? -8.720 -5.061 17.918 1.00 72.00 122 HIS A O 1
ATOM 894 N N . GLY A 1 123 ? -8.378 -2.844 17.803 1.00 62.16 123 GLY A N 1
ATOM 895 C CA . GLY A 1 123 ? -8.443 -2.640 19.245 1.00 62.16 123 GLY A CA 1
ATOM 896 C C . GLY A 1 123 ? -9.894 -2.768 19.688 1.00 62.16 123 GLY A C 1
ATOM 897 O O . GLY A 1 123 ? -10.690 -1.875 19.407 1.00 62.16 123 GLY A O 1
ATOM 898 N N . ASP A 1 124 ? -10.235 -3.877 20.341 1.00 56.91 124 ASP A N 1
ATOM 899 C CA . ASP A 1 124 ? -11.520 -4.016 21.015 1.00 56.91 124 ASP A CA 1
ATOM 900 C C . ASP A 1 124 ? -11.569 -2.965 22.130 1.00 56.91 124 ASP A C 1
ATOM 902 O O . ASP A 1 124 ? -10.748 -2.968 23.053 1.00 56.91 124 ASP A O 1
ATOM 906 N N . GLN A 1 125 ? -12.470 -1.996 21.999 1.00 50.16 125 GLN A N 1
ATOM 907 C CA . GLN A 1 125 ? -12.693 -0.971 23.012 1.00 50.16 125 GLN A CA 1
ATOM 908 C C . GLN A 1 125 ? -13.385 -1.634 24.213 1.00 50.16 125 GLN A C 1
ATOM 910 O O . GLN A 1 125 ? -14.601 -1.581 24.340 1.00 50.16 125 GLN A O 1
ATOM 915 N N . GLY A 1 126 ? -12.596 -2.277 25.076 1.00 47.25 126 GLY A N 1
ATOM 916 C CA . GLY A 1 126 ? -12.923 -2.585 26.467 1.00 47.25 126 GLY A CA 1
ATOM 917 C C . GLY A 1 126 ? -14.233 -3.337 26.732 1.00 47.25 126 GLY A C 1
ATOM 918 O O . GLY A 1 126 ? -15.215 -2.739 27.161 1.00 47.25 126 GLY A O 1
ATOM 919 N N . ILE A 1 127 ? -14.184 -4.669 26.678 1.00 46.62 127 ILE A N 1
ATOM 920 C CA . ILE A 1 127 ? -15.055 -5.559 27.470 1.00 46.62 127 ILE A CA 1
ATOM 921 C C . ILE A 1 127 ? -14.212 -6.369 28.466 1.00 46.62 127 ILE A C 1
ATOM 923 O O . ILE A 1 127 ? -14.246 -7.591 28.516 1.00 46.62 127 ILE A O 1
ATOM 927 N N . PHE A 1 128 ? -13.446 -5.667 29.301 1.00 49.81 128 PHE A N 1
ATOM 928 C CA . PHE A 1 128 ? -12.964 -6.202 30.578 1.00 49.81 128 PHE A CA 1
ATOM 929 C C . PHE A 1 128 ? -13.442 -5.282 31.703 1.00 49.81 128 PHE A C 1
ATOM 931 O O . PHE A 1 128 ? -12.664 -4.561 32.314 1.00 49.81 128 PHE A O 1
ATOM 938 N N . ASN A 1 129 ? -14.753 -5.282 31.943 1.00 44.31 129 ASN A N 1
ATOM 939 C CA . ASN A 1 129 ? -15.293 -5.004 33.271 1.00 44.31 129 ASN A CA 1
ATOM 940 C C . ASN A 1 129 ? -15.785 -6.350 33.808 1.00 44.31 129 ASN A C 1
ATOM 942 O O . ASN A 1 129 ? -16.836 -6.834 33.386 1.00 44.31 129 ASN A O 1
ATOM 946 N N . ALA A 1 130 ? -14.978 -6.959 34.674 1.00 42.44 130 ALA A N 1
ATOM 947 C CA . ALA A 1 130 ? -15.343 -8.091 35.516 1.00 42.44 130 ALA A CA 1
ATOM 948 C C . ALA A 1 130 ? -15.139 -7.680 36.975 1.00 42.44 130 ALA A C 1
ATOM 950 O O . ALA A 1 130 ? -14.119 -7.003 37.240 1.00 42.44 130 ALA A O 1
#